Protein AF-B0VVD2-F1 (afdb_monomer_lite)

Secondary structure (DSSP, 8-state):
--SHHHHHHHHHHHHHHHHHHHHHHHHHHHHHHHHSPTT-HHHHHHHHHHTHHHHHHHHHHH-SS--SSHHHHHHHHHHHHGGGG--

Radius of gyration: 17.6 Å; chains: 1; bounding box: 54×41×27 Å

Sequence (87 aa):
MKKLSIGLIIMLSLFGCTDSKAKNQEKFLTHIHNNTPEPYKECMVMYIKNHWDDVWKTYDSEKVREARGETDIVNFMIERFLPECKK

Structure (mmCIF, N/CA/C/O backbone):
data_AF-B0VVD2-F1
#
_entry.id   AF-B0VVD2-F1
#
loop_
_atom_site.group_PDB
_atom_site.id
_atom_site.type_symbol
_atom_site.label_atom_id
_atom_site.label_alt_id
_atom_site.label_comp_id
_atom_site.label_asym_id
_atom_site.label_entity_id
_atom_site.label_seq_id
_atom_site.pdbx_PDB_ins_code
_atom_site.Cartn_x
_atom_site.Cartn_y
_atom_site.Cartn_z
_atom_site.occupancy
_atom_site.B_iso_or_equiv
_atom_site.auth_seq_id
_atom_site.auth_comp_id
_atom_site.auth_asym_id
_atom_site.auth_atom_id
_atom_site.pdbx_PDB_model_num
ATOM 1 N N . MET A 1 1 ? 38.407 -32.163 11.027 1.00 42.91 1 MET A N 1
ATOM 2 C CA . MET A 1 1 ? 37.479 -31.110 11.504 1.00 42.91 1 MET A CA 1
ATOM 3 C C . MET A 1 1 ? 37.482 -29.920 10.536 1.00 42.91 1 MET A C 1
ATOM 5 O O . MET A 1 1 ? 38.139 -28.929 10.799 1.00 42.91 1 MET A O 1
ATOM 9 N N . LYS A 1 2 ? 36.831 -30.023 9.368 1.00 46.38 2 LYS A N 1
ATOM 10 C CA . LYS A 1 2 ? 36.739 -28.932 8.367 1.00 46.38 2 LYS A CA 1
ATOM 11 C C . LYS A 1 2 ? 35.447 -29.071 7.547 1.00 46.38 2 LYS A C 1
ATOM 13 O O . LYS A 1 2 ? 35.493 -29.263 6.343 1.00 46.38 2 LYS A O 1
ATOM 18 N N . LYS A 1 3 ? 34.288 -29.094 8.208 1.00 49.22 3 LYS A N 1
ATOM 19 C CA . LYS A 1 3 ? 32.971 -28.994 7.538 1.00 49.22 3 LYS A CA 1
ATOM 20 C C . LYS A 1 3 ? 31.951 -28.139 8.306 1.00 49.22 3 LYS A C 1
ATOM 22 O O . LYS A 1 3 ? 30.916 -27.811 7.745 1.00 49.22 3 LYS A O 1
ATOM 27 N N . LEU A 1 4 ? 32.254 -27.725 9.543 1.00 49.72 4 LEU A N 1
ATOM 28 C CA . LEU A 1 4 ? 31.322 -26.955 10.378 1.00 49.72 4 LEU A CA 1
ATOM 29 C C . LEU A 1 4 ? 31.211 -25.465 10.003 1.00 49.72 4 LEU A C 1
ATOM 31 O O . LEU A 1 4 ? 30.177 -24.862 10.256 1.00 49.72 4 LEU A O 1
ATOM 35 N N . SER A 1 5 ? 32.228 -24.863 9.378 1.00 56.25 5 SER A N 1
ATOM 36 C CA . SER A 1 5 ? 32.243 -23.403 9.170 1.00 56.25 5 SER A CA 1
ATOM 37 C C . SER A 1 5 ? 31.455 -22.916 7.951 1.00 56.25 5 SER A C 1
ATOM 39 O O . SER A 1 5 ? 31.024 -21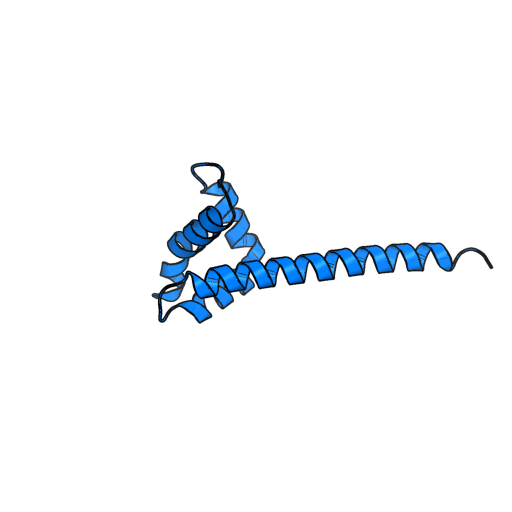.772 7.942 1.00 56.25 5 SER A O 1
ATOM 41 N N . ILE A 1 6 ? 31.232 -23.753 6.930 1.00 55.94 6 ILE A N 1
ATOM 42 C CA . ILE A 1 6 ? 30.546 -23.311 5.700 1.00 55.94 6 ILE A CA 1
ATOM 43 C C . ILE A 1 6 ? 29.026 -23.238 5.916 1.00 55.94 6 ILE A C 1
ATOM 45 O O . ILE A 1 6 ? 28.394 -22.275 5.494 1.00 55.94 6 ILE A O 1
ATOM 49 N N . GLY A 1 7 ? 28.443 -24.200 6.641 1.00 53.72 7 GLY A N 1
ATOM 50 C CA . GLY A 1 7 ? 27.006 -24.197 6.945 1.00 53.72 7 GLY A CA 1
ATOM 51 C C . GLY A 1 7 ? 26.574 -23.025 7.834 1.00 53.72 7 GLY A C 1
ATOM 52 O O . GLY A 1 7 ? 25.494 -22.473 7.641 1.00 53.72 7 GLY A O 1
ATOM 53 N N . LEU A 1 8 ? 27.437 -22.594 8.762 1.00 52.91 8 LEU A N 1
ATOM 54 C CA . LEU A 1 8 ? 27.142 -21.485 9.674 1.00 52.91 8 LEU A CA 1
ATOM 55 C C . LEU A 1 8 ? 27.118 -20.123 8.956 1.00 52.91 8 LEU A C 1
ATOM 57 O O . LEU A 1 8 ? 26.278 -19.280 9.259 1.00 52.91 8 LEU A O 1
ATOM 61 N N . ILE A 1 9 ? 28.007 -19.923 7.975 1.00 56.94 9 ILE A N 1
ATOM 62 C CA . ILE A 1 9 ? 28.080 -18.684 7.181 1.00 56.94 9 ILE A CA 1
ATOM 63 C C . ILE A 1 9 ? 26.861 -18.557 6.252 1.00 56.94 9 ILE A C 1
ATOM 65 O O . ILE A 1 9 ? 26.333 -17.460 6.091 1.00 56.94 9 ILE A O 1
ATOM 69 N N . ILE A 1 10 ? 26.378 -19.673 5.692 1.00 55.53 10 ILE A N 1
ATOM 70 C CA . ILE A 1 10 ? 25.178 -19.698 4.835 1.00 55.53 10 ILE A CA 1
ATOM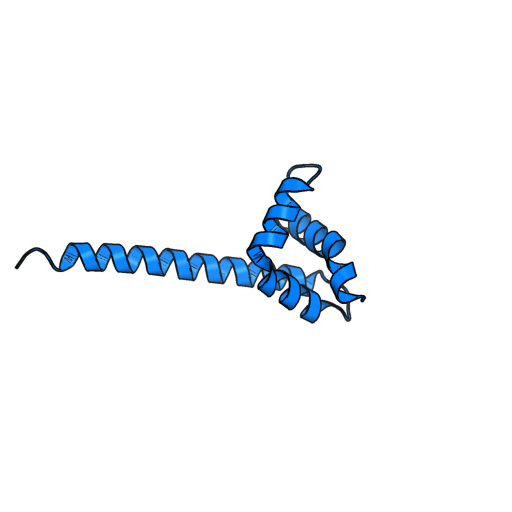 71 C C . ILE A 1 10 ? 23.900 -19.437 5.648 1.00 55.53 10 ILE A C 1
ATOM 73 O O . ILE A 1 10 ? 22.998 -18.759 5.170 1.00 55.53 10 ILE A O 1
ATOM 77 N N . MET A 1 11 ? 23.816 -19.929 6.887 1.00 55.12 11 MET A N 1
ATOM 78 C CA . MET A 1 11 ? 22.683 -19.621 7.766 1.00 55.12 11 MET A CA 1
ATOM 79 C C . MET A 1 11 ? 22.641 -18.130 8.134 1.00 55.12 11 MET A C 1
ATOM 81 O O . MET A 1 11 ? 21.604 -17.493 7.982 1.00 55.12 11 MET A O 1
ATOM 85 N N . LEU A 1 12 ? 23.768 -17.541 8.554 1.00 54.69 12 LEU A N 1
ATOM 86 C CA . LEU A 1 12 ? 23.825 -16.132 8.974 1.00 54.69 12 LEU A CA 1
ATOM 87 C C . LEU A 1 12 ? 23.483 -15.140 7.848 1.00 54.69 12 LEU A C 1
ATOM 89 O O . LEU A 1 12 ? 22.869 -14.107 8.119 1.00 54.69 12 LEU A O 1
ATOM 93 N N . SER A 1 13 ? 23.827 -15.443 6.592 1.00 57.41 13 SER A N 1
ATOM 94 C CA . SER A 1 13 ? 23.476 -14.581 5.455 1.00 57.41 13 SER A CA 1
ATOM 95 C C . SER A 1 13 ? 21.975 -14.591 5.143 1.00 57.41 13 SER A C 1
ATOM 97 O O . SER A 1 13 ? 21.416 -13.549 4.799 1.00 57.41 13 SER A O 1
ATOM 99 N N . LEU A 1 14 ? 21.301 -15.731 5.321 1.00 54.03 14 LEU A N 1
ATOM 100 C CA . LEU A 1 14 ? 19.853 -15.854 5.125 1.00 54.03 14 LEU A CA 1
ATOM 101 C C . LEU A 1 14 ? 19.057 -15.132 6.224 1.00 54.03 14 LEU A C 1
ATOM 103 O O . LEU A 1 14 ? 18.050 -14.482 5.924 1.00 54.03 14 LEU A O 1
ATOM 107 N N . PHE A 1 15 ? 19.528 -15.184 7.476 1.00 57.19 15 PHE A N 1
ATOM 108 C CA . PHE A 1 15 ? 18.909 -14.443 8.580 1.00 57.19 15 PHE A CA 1
ATOM 109 C C . PHE A 1 15 ? 19.044 -12.924 8.390 1.00 57.19 15 PHE A C 1
ATOM 111 O O . PHE A 1 15 ? 18.040 -12.216 8.446 1.00 57.19 15 PHE A O 1
ATOM 118 N N . GLY A 1 16 ? 20.229 -12.425 8.011 1.00 60.38 16 GLY A N 1
ATOM 119 C CA . GLY A 1 16 ? 20.442 -10.989 7.778 1.00 60.38 16 GLY A CA 1
ATOM 120 C C . GLY A 1 16 ? 19.585 -10.391 6.649 1.00 60.38 16 GLY A C 1
ATOM 121 O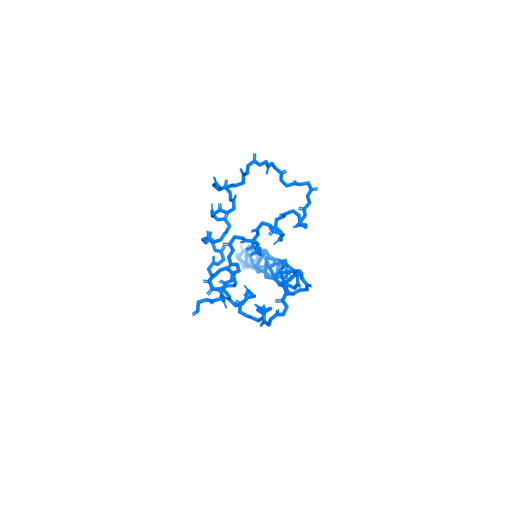 O . GLY A 1 16 ? 19.121 -9.254 6.754 1.00 60.38 16 GLY A O 1
ATOM 122 N N . CYS A 1 17 ? 19.313 -11.152 5.581 1.00 62.31 17 CYS A N 1
ATOM 123 C CA . CYS A 1 17 ? 18.387 -10.722 4.527 1.00 62.31 17 CYS A CA 1
ATOM 124 C C . CYS A 1 17 ? 16.930 -10.662 5.006 1.00 62.31 17 CYS A C 1
ATOM 126 O O . CYS A 1 17 ? 16.173 -9.803 4.552 1.00 62.31 17 CYS A O 1
ATOM 128 N N . THR A 1 18 ? 16.534 -11.566 5.901 1.00 65.62 18 THR A N 1
ATOM 129 C CA . THR A 1 18 ? 15.162 -11.642 6.420 1.00 65.62 18 THR A CA 1
ATOM 130 C C . THR A 1 18 ? 14.869 -10.466 7.353 1.00 65.62 18 THR A C 1
ATOM 132 O O . THR A 1 18 ? 13.867 -9.776 7.163 1.00 65.62 18 THR A O 1
ATOM 135 N N . ASP A 1 19 ? 15.792 -10.151 8.265 1.00 67.12 19 ASP A N 1
ATOM 136 C CA . ASP A 1 19 ? 15.656 -9.022 9.196 1.00 67.12 19 ASP A CA 1
ATOM 137 C C . ASP A 1 19 ? 15.614 -7.669 8.467 1.00 67.12 19 ASP A C 1
ATOM 139 O O . ASP A 1 19 ? 14.820 -6.784 8.793 1.00 67.12 19 ASP A O 1
ATOM 143 N N . SER A 1 20 ? 16.438 -7.510 7.425 1.00 69.38 20 SER A N 1
ATOM 144 C CA . SER A 1 20 ? 16.443 -6.298 6.599 1.00 69.38 20 SER A CA 1
ATOM 145 C C . SER A 1 20 ? 15.117 -6.100 5.854 1.00 69.38 20 SER A C 1
ATOM 147 O O . SER A 1 20 ? 14.592 -4.985 5.814 1.00 69.38 20 SER A O 1
ATOM 149 N N . LYS A 1 21 ? 14.541 -7.178 5.305 1.00 75.56 21 LYS A N 1
ATOM 150 C CA . LYS A 1 21 ? 13.234 -7.135 4.633 1.00 75.56 21 LYS A CA 1
ATOM 151 C C . LYS A 1 21 ? 12.115 -6.750 5.597 1.00 75.56 21 LYS A C 1
ATOM 153 O O . LYS A 1 21 ? 11.344 -5.849 5.273 1.00 75.56 21 LYS A O 1
ATOM 158 N N . ALA A 1 22 ? 12.070 -7.367 6.779 1.00 79.00 22 ALA A N 1
ATOM 159 C CA . ALA A 1 22 ? 11.067 -7.063 7.798 1.00 79.00 22 ALA A CA 1
ATOM 160 C C . ALA A 1 22 ? 11.111 -5.582 8.212 1.00 79.00 22 ALA A C 1
ATOM 162 O O . ALA A 1 22 ? 10.087 -4.901 8.209 1.00 79.00 22 ALA A O 1
ATOM 163 N N . LYS A 1 23 ? 12.312 -5.041 8.447 1.00 84.06 23 LYS A N 1
ATOM 164 C CA . LYS A 1 23 ? 12.494 -3.627 8.802 1.00 84.06 23 LYS A CA 1
ATOM 165 C C . LYS A 1 23 ? 12.034 -2.665 7.700 1.00 84.06 23 LYS A C 1
ATOM 167 O O . LYS A 1 23 ? 11.448 -1.622 7.990 1.00 84.06 23 LYS A O 1
ATOM 172 N N . ASN A 1 24 ? 12.294 -2.994 6.434 1.00 86.31 24 ASN A N 1
ATOM 173 C CA . ASN A 1 24 ? 11.845 -2.174 5.305 1.00 86.31 24 ASN A CA 1
ATOM 174 C C . ASN A 1 24 ? 10.320 -2.219 5.146 1.00 86.31 24 ASN A C 1
ATOM 176 O O . ASN A 1 24 ? 9.702 -1.185 4.895 1.00 86.31 24 ASN A O 1
ATOM 180 N N . GLN A 1 25 ? 9.714 -3.390 5.353 1.00 91.56 25 GLN A N 1
ATOM 181 C CA . GLN A 1 25 ? 8.263 -3.549 5.356 1.00 91.56 25 GLN A CA 1
ATOM 182 C C . GLN A 1 25 ? 7.611 -2.721 6.470 1.00 91.56 25 GLN A C 1
ATO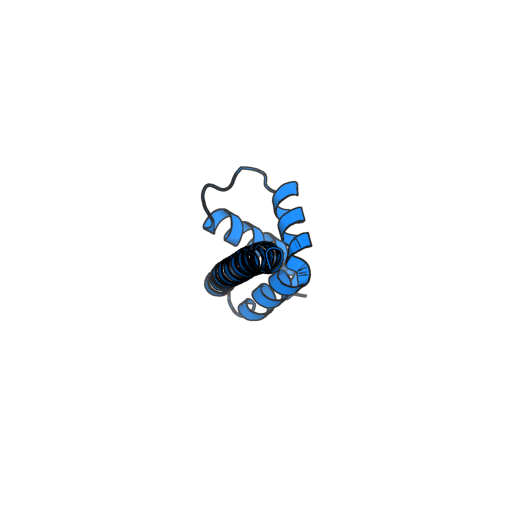M 184 O O . GLN A 1 25 ? 6.668 -1.983 6.202 1.00 91.56 25 GLN A O 1
ATOM 189 N N . GLU A 1 26 ? 8.131 -2.767 7.697 1.00 94.06 26 GLU A N 1
ATOM 190 C CA . GLU A 1 26 ? 7.612 -1.960 8.811 1.00 94.06 26 GLU A CA 1
ATOM 191 C C . GLU A 1 26 ? 7.703 -0.454 8.543 1.00 94.06 26 GLU A C 1
ATOM 193 O O . GLU A 1 26 ? 6.750 0.289 8.798 1.00 94.06 26 GLU A O 1
ATOM 198 N N . LYS A 1 27 ? 8.823 0.008 7.974 1.00 94.56 27 LYS A N 1
ATOM 199 C CA . LYS A 1 27 ? 8.987 1.415 7.590 1.00 94.56 27 LYS A CA 1
ATOM 200 C C . LYS A 1 27 ? 7.957 1.837 6.538 1.00 94.56 27 LYS A C 1
ATOM 202 O O . LYS A 1 27 ? 7.332 2.885 6.685 1.00 94.56 27 LYS A O 1
ATOM 207 N N . PHE A 1 28 ? 7.737 1.008 5.519 1.00 95.75 28 PHE A N 1
ATOM 208 C CA . PHE A 1 28 ? 6.725 1.268 4.497 1.00 95.75 28 PHE A CA 1
ATOM 209 C C . PHE A 1 28 ? 5.310 1.314 5.093 1.00 95.75 28 PHE A C 1
ATOM 211 O O . PHE A 1 28 ? 4.557 2.252 4.836 1.00 95.75 28 PHE A O 1
ATOM 218 N N . LEU A 1 29 ? 4.967 0.360 5.965 1.00 97.56 29 LEU A N 1
ATOM 219 C CA . LEU A 1 29 ? 3.680 0.336 6.670 1.00 97.56 29 LEU A CA 1
ATOM 220 C C . LEU A 1 29 ? 3.482 1.568 7.568 1.00 97.56 29 LEU A C 1
ATOM 222 O O . LEU A 1 29 ? 2.372 2.085 7.664 1.00 97.56 29 LEU A O 1
ATOM 226 N N . THR A 1 30 ? 4.552 2.093 8.168 1.00 97.94 30 THR A N 1
ATOM 227 C CA . THR A 1 30 ? 4.508 3.346 8.941 1.00 97.94 30 THR A CA 1
ATOM 228 C C . THR A 1 30 ? 4.145 4.532 8.047 1.00 97.94 30 THR A C 1
ATOM 230 O O . THR A 1 30 ? 3.373 5.406 8.436 1.00 97.94 30 THR A O 1
ATOM 233 N N . HIS A 1 31 ? 4.663 4.569 6.821 1.00 97.88 31 HIS A N 1
ATOM 234 C CA . HIS A 1 31 ? 4.314 5.619 5.869 1.00 97.88 31 HIS A CA 1
ATOM 235 C C . HIS A 1 31 ? 2.875 5.485 5.363 1.00 97.88 31 HIS A C 1
ATOM 237 O O . HIS A 1 31 ? 2.199 6.504 5.240 1.00 97.88 31 HIS A O 1
ATOM 243 N N . ILE A 1 32 ? 2.373 4.264 5.155 1.00 98.25 32 ILE A N 1
ATOM 244 C CA . ILE A 1 32 ? 0.943 4.035 4.901 1.00 98.25 32 ILE A CA 1
ATOM 245 C C . ILE A 1 32 ? 0.106 4.600 6.052 1.00 98.25 32 ILE A C 1
ATOM 247 O O . ILE A 1 32 ? -0.819 5.368 5.799 1.00 98.25 32 ILE A O 1
ATOM 251 N N . HIS A 1 33 ? 0.441 4.274 7.306 1.00 98.31 33 HIS A N 1
ATOM 252 C CA . HIS A 1 33 ? -0.282 4.760 8.488 1.00 98.31 33 HIS A CA 1
ATOM 253 C C . HIS A 1 33 ? -0.348 6.288 8.532 1.00 98.31 33 HIS A C 1
ATOM 255 O O . HIS A 1 33 ? -1.430 6.867 8.606 1.00 98.31 33 HIS A O 1
ATOM 261 N N . ASN A 1 34 ? 0.809 6.940 8.399 1.00 97.81 34 ASN A N 1
ATOM 262 C CA . ASN A 1 34 ? 0.928 8.392 8.513 1.00 97.81 34 ASN A CA 1
ATOM 263 C C . ASN A 1 34 ? 0.199 9.155 7.398 1.00 97.81 34 ASN A C 1
ATOM 265 O O . ASN A 1 34 ? -0.258 10.271 7.637 1.00 97.81 34 ASN A O 1
ATOM 269 N N . ASN A 1 35 ? 0.101 8.580 6.194 1.00 97.81 35 ASN A N 1
ATOM 270 C CA . ASN A 1 35 ? -0.529 9.231 5.040 1.00 97.81 35 ASN A CA 1
ATOM 271 C C . ASN A 1 35 ? -1.994 8.813 4.836 1.00 97.81 35 ASN A C 1
ATOM 273 O O . ASN A 1 35 ? -2.712 9.448 4.065 1.00 97.81 35 ASN A O 1
ATOM 277 N N . THR A 1 36 ? -2.461 7.765 5.517 1.00 97.81 36 THR A N 1
ATOM 278 C CA . THR A 1 36 ? -3.861 7.342 5.445 1.00 97.81 36 THR A CA 1
ATOM 279 C C . THR A 1 36 ? -4.743 8.310 6.248 1.00 97.81 36 THR A C 1
ATOM 281 O O . THR A 1 36 ? -4.412 8.638 7.391 1.00 97.81 36 THR A O 1
ATOM 284 N N . PRO A 1 37 ? -5.887 8.766 5.706 1.00 96.00 37 PRO A N 1
ATOM 285 C CA . PRO A 1 37 ? -6.821 9.597 6.458 1.00 96.00 37 PRO A CA 1
ATOM 286 C C . PRO A 1 37 ? -7.501 8.818 7.593 1.00 96.00 37 PRO A C 1
ATOM 288 O O . PRO A 1 37 ? -7.837 7.639 7.457 1.00 96.00 37 PRO A O 1
ATOM 291 N N . GLU A 1 38 ? -7.776 9.504 8.702 1.00 95.75 38 GLU A N 1
ATOM 292 C CA . GLU A 1 38 ? -8.651 8.970 9.751 1.00 95.75 38 GLU A CA 1
ATOM 293 C C . GLU A 1 38 ? -10.071 8.713 9.205 1.00 95.75 38 GLU A C 1
ATOM 295 O O . GLU A 1 38 ? -10.530 9.457 8.330 1.00 95.75 38 GLU A O 1
ATOM 300 N N . PRO A 1 39 ? -10.800 7.700 9.712 1.00 96.62 39 PRO A N 1
ATOM 301 C CA . PRO A 1 39 ? -10.423 6.743 10.764 1.00 96.62 39 PRO A CA 1
ATOM 302 C C . PRO A 1 39 ? -9.738 5.459 10.243 1.00 96.62 39 PRO A C 1
ATOM 304 O O . PRO A 1 39 ? -9.702 4.445 10.935 1.00 96.62 39 PRO A O 1
ATOM 307 N N . TYR A 1 40 ? -9.236 5.443 9.004 1.00 97.88 40 TYR A N 1
ATOM 308 C CA . TYR A 1 40 ? -8.912 4.193 8.297 1.00 97.88 40 TYR A CA 1
ATOM 309 C C . TYR A 1 40 ? -7.471 3.700 8.476 1.00 97.88 40 TYR A C 1
ATOM 311 O O . TYR A 1 40 ? -7.100 2.691 7.875 1.00 97.88 40 TYR A O 1
ATOM 319 N N . LYS A 1 41 ? -6.649 4.384 9.280 1.00 97.88 41 LYS A N 1
ATOM 320 C CA . LYS A 1 41 ? -5.205 4.114 9.390 1.00 97.88 41 LYS A CA 1
ATOM 321 C C . LYS A 1 41 ? -4.883 2.669 9.752 1.00 97.88 41 LYS A C 1
ATOM 323 O O . LYS A 1 41 ? -4.150 2.005 9.022 1.00 97.88 41 LYS A O 1
ATOM 328 N N . GLU A 1 42 ? -5.466 2.172 10.840 1.00 97.69 42 GLU A N 1
ATOM 329 C CA . GLU A 1 42 ? -5.195 0.811 11.319 1.00 97.69 42 GLU A CA 1
ATOM 330 C C . GLU A 1 42 ? -5.701 -0.250 10.340 1.00 97.69 42 GLU A C 1
ATOM 332 O O . GLU A 1 42 ? -5.013 -1.238 10.079 1.00 97.69 42 GLU A O 1
ATOM 337 N N . CYS A 1 43 ? -6.868 -0.019 9.729 1.00 98.06 43 CYS A N 1
ATOM 338 C CA . CYS A 1 43 ? -7.381 -0.915 8.699 1.00 98.06 43 CYS A CA 1
ATOM 339 C C . CYS A 1 43 ? -6.433 -0.985 7.498 1.00 98.06 43 CYS A C 1
ATOM 341 O O . CYS A 1 43 ? -6.102 -2.081 7.056 1.00 98.06 43 CYS A O 1
ATOM 343 N N . MET A 1 44 ? -5.943 0.157 7.005 1.00 98.25 44 MET A N 1
ATOM 344 C CA . MET A 1 44 ? -5.042 0.200 5.852 1.00 98.25 44 MET A CA 1
ATOM 345 C C . MET A 1 44 ? -3.731 -0.536 6.114 1.00 98.25 44 MET A C 1
ATOM 347 O O . MET A 1 44 ? -3.297 -1.337 5.284 1.00 98.25 44 MET A O 1
ATOM 351 N N . VAL A 1 45 ? -3.116 -0.311 7.280 1.00 98.19 45 VAL A N 1
ATOM 352 C CA . VAL A 1 45 ? -1.898 -1.028 7.680 1.00 98.19 45 VAL A CA 1
ATOM 353 C C . VAL A 1 45 ? -2.156 -2.530 7.745 1.00 98.19 45 VAL A C 1
ATOM 355 O O . VAL A 1 45 ? -1.381 -3.310 7.190 1.00 98.19 45 VAL A O 1
ATOM 358 N N . MET A 1 46 ? -3.249 -2.943 8.389 1.00 98.06 46 MET A N 1
ATOM 359 C CA . MET A 1 46 ? -3.590 -4.355 8.540 1.00 98.06 46 MET A CA 1
ATOM 360 C C . MET A 1 46 ? -3.905 -5.018 7.195 1.00 98.06 46 MET A C 1
ATOM 362 O O . MET A 1 46 ? -3.428 -6.121 6.934 1.00 98.06 46 MET A O 1
ATOM 366 N N . TYR A 1 47 ? -4.646 -4.340 6.318 1.00 97.69 47 TYR A N 1
ATOM 367 C CA . TYR A 1 47 ? -4.985 -4.840 4.991 1.00 97.69 47 TYR A CA 1
ATOM 368 C C . TYR A 1 47 ? -3.728 -5.068 4.148 1.00 97.69 47 TYR A C 1
ATOM 370 O O . TYR A 1 47 ? -3.519 -6.180 3.664 1.00 97.69 47 TYR A O 1
ATOM 378 N N . ILE A 1 48 ? -2.858 -4.056 4.035 1.00 97.56 48 ILE A N 1
ATOM 379 C CA . ILE A 1 48 ? -1.608 -4.146 3.262 1.00 97.56 48 ILE A CA 1
ATOM 380 C C . ILE A 1 48 ? -0.671 -5.199 3.851 1.00 97.56 48 ILE A C 1
ATOM 382 O O . ILE A 1 48 ? -0.051 -5.952 3.106 1.00 97.56 48 ILE A O 1
ATOM 386 N N . LYS A 1 49 ? -0.574 -5.294 5.181 1.00 96.94 49 LYS A N 1
ATOM 387 C CA . LYS A 1 49 ? 0.253 -6.312 5.839 1.00 96.94 49 LYS A CA 1
ATOM 388 C C . LYS A 1 49 ? -0.235 -7.733 5.539 1.00 96.94 49 LYS A C 1
ATOM 390 O O . LYS A 1 49 ? 0.592 -8.600 5.273 1.00 96.94 49 LYS A O 1
ATOM 395 N N . ASN A 1 50 ? -1.547 -7.965 5.573 1.00 97.19 50 ASN A N 1
ATOM 396 C CA . ASN A 1 50 ? -2.134 -9.292 5.361 1.00 97.19 50 ASN A CA 1
ATOM 397 C C . ASN A 1 50 ? -2.150 -9.717 3.885 1.00 97.19 50 ASN A C 1
ATOM 399 O O . ASN A 1 50 ? -2.149 -10.912 3.607 1.00 97.19 50 ASN A O 1
ATOM 403 N N . HIS A 1 51 ? -2.131 -8.759 2.956 1.00 96.94 51 HIS A N 1
ATOM 404 C CA . HIS A 1 51 ? -2.196 -9.000 1.509 1.00 96.94 51 HIS A CA 1
ATOM 405 C C . HIS A 1 51 ? -0.931 -8.516 0.791 1.00 96.94 51 HIS A C 1
ATOM 407 O O . HIS A 1 51 ? -1.004 -8.064 -0.349 1.00 96.94 51 HIS A O 1
ATOM 413 N N . TRP A 1 52 ? 0.224 -8.572 1.465 1.00 94.56 52 TRP A N 1
ATOM 414 C CA . TRP A 1 52 ? 1.470 -7.936 1.022 1.00 94.56 52 TRP A CA 1
ATOM 415 C C . TRP A 1 52 ? 1.820 -8.238 -0.441 1.00 94.56 52 TRP A C 1
ATOM 417 O O . TRP A 1 52 ? 1.999 -7.319 -1.237 1.00 94.56 52 TRP A O 1
ATOM 427 N N . ASP A 1 53 ? 1.861 -9.513 -0.822 1.00 95.12 53 ASP A N 1
ATOM 428 C CA . ASP A 1 53 ? 2.242 -9.903 -2.182 1.00 95.12 53 ASP A CA 1
ATOM 429 C C . ASP A 1 53 ? 1.201 -9.464 -3.230 1.00 95.12 53 ASP A C 1
ATOM 431 O O . ASP A 1 53 ? 1.559 -9.015 -4.321 1.00 95.12 53 ASP A O 1
ATOM 435 N N . ASP A 1 54 ? -0.088 -9.520 -2.888 1.00 96.94 54 ASP A N 1
ATOM 436 C CA . ASP A 1 54 ? -1.181 -9.161 -3.795 1.00 96.94 54 ASP A CA 1
ATOM 437 C C . ASP A 1 54 ? -1.252 -7.651 -4.049 1.00 96.94 54 ASP A C 1
ATOM 439 O O . ASP A 1 54 ? -1.476 -7.221 -5.187 1.00 96.94 54 ASP A O 1
ATOM 443 N N . VAL A 1 55 ? -1.028 -6.824 -3.022 1.00 96.12 55 VAL A N 1
ATOM 444 C CA . VAL A 1 55 ? -1.034 -5.362 -3.186 1.00 96.12 55 VAL A CA 1
ATOM 445 C C . VAL A 1 55 ? 0.154 -4.887 -4.022 1.00 96.12 55 VAL A C 1
ATOM 447 O O . VAL A 1 55 ? -0.014 -4.003 -4.862 1.00 96.12 55 VAL A O 1
ATOM 450 N N . TRP A 1 56 ? 1.327 -5.517 -3.879 1.00 95.88 56 TRP A N 1
ATOM 451 C CA . TRP A 1 56 ? 2.493 -5.228 -4.723 1.00 95.88 56 TRP A CA 1
ATOM 452 C C . TRP A 1 56 ? 2.289 -5.684 -6.166 1.00 95.88 56 TRP A C 1
ATOM 454 O O . TRP A 1 56 ? 2.554 -4.914 -7.087 1.00 95.88 56 TRP A O 1
ATOM 464 N N . LYS A 1 57 ? 1.721 -6.877 -6.376 1.00 96.69 57 LYS A N 1
ATOM 465 C CA . LYS A 1 57 ? 1.339 -7.344 -7.715 1.00 96.69 57 LYS A CA 1
ATOM 466 C C . LYS A 1 57 ? 0.346 -6.393 -8.386 1.00 96.69 57 LYS A C 1
ATOM 468 O O . LYS A 1 57 ? 0.470 -6.108 -9.575 1.00 96.69 57 LYS A O 1
ATOM 473 N N . THR A 1 58 ? -0.624 -5.894 -7.621 1.00 96.31 58 THR A N 1
ATOM 474 C CA . THR A 1 58 ? -1.602 -4.915 -8.106 1.00 96.31 58 THR A CA 1
ATOM 475 C C . THR A 1 58 ? -0.901 -3.630 -8.528 1.00 96.31 58 THR A C 1
ATOM 477 O O . THR A 1 58 ? -1.077 -3.205 -9.666 1.00 96.31 58 THR A O 1
ATOM 480 N N . TYR A 1 59 ? -0.051 -3.067 -7.664 1.00 95.56 59 TYR A N 1
ATOM 481 C CA . TYR A 1 59 ? 0.750 -1.883 -7.980 1.00 95.56 59 TYR A CA 1
ATOM 482 C C . TYR A 1 59 ? 1.572 -2.061 -9.261 1.00 95.56 59 TYR A C 1
ATOM 484 O O . TYR A 1 59 ? 1.503 -1.214 -10.148 1.00 95.56 59 TYR A O 1
ATOM 492 N N . ASP A 1 60 ? 2.282 -3.180 -9.415 1.00 94.75 60 ASP A N 1
ATOM 493 C CA . ASP A 1 60 ? 3.097 -3.433 -10.607 1.00 94.75 60 ASP A CA 1
ATOM 494 C C . ASP A 1 60 ? 2.264 -3.539 -11.893 1.00 94.75 60 ASP A C 1
ATOM 496 O O . ASP A 1 60 ? 2.735 -3.145 -12.960 1.00 94.75 60 ASP A O 1
ATOM 500 N N . SER A 1 61 ? 1.031 -4.048 -11.799 1.00 96.38 61 SER A N 1
ATOM 501 C CA . SER A 1 61 ? 0.131 -4.213 -12.948 1.00 96.38 61 SER A CA 1
ATOM 502 C C . SER A 1 61 ? -0.683 -2.965 -13.302 1.00 96.38 61 SER A C 1
ATOM 504 O O . SER A 1 61 ? -1.005 -2.757 -14.470 1.00 96.38 61 SER A O 1
ATOM 506 N N . GLU A 1 62 ? -1.029 -2.145 -12.309 1.00 95.88 62 GLU A N 1
ATOM 507 C CA . GLU A 1 62 ? -1.940 -1.006 -12.459 1.00 95.88 62 GLU A CA 1
ATOM 508 C C . GLU A 1 62 ? -1.202 0.346 -12.482 1.00 95.88 62 GLU A C 1
ATOM 510 O O . GLU A 1 62 ? -1.807 1.368 -12.819 1.00 95.88 62 GLU A O 1
ATOM 515 N N . LYS A 1 63 ? 0.102 0.396 -12.155 1.00 90.69 63 LYS A N 1
ATOM 516 C CA . LYS A 1 63 ? 0.876 1.641 -12.237 1.00 90.69 63 LYS A CA 1
ATOM 517 C C . LYS A 1 63 ? 0.877 2.174 -13.674 1.00 90.69 63 LYS A C 1
ATOM 519 O O . LYS A 1 63 ? 1.347 1.541 -14.613 1.00 90.69 63 LYS A O 1
ATOM 524 N N . VAL A 1 64 ? 0.378 3.395 -13.844 1.00 87.44 64 VAL A N 1
ATOM 525 C CA . VAL A 1 64 ? 0.334 4.065 -15.157 1.00 87.44 64 VAL A CA 1
ATOM 526 C C . VAL A 1 64 ? 1.696 4.669 -15.525 1.00 87.44 64 VAL A C 1
ATOM 528 O O . VAL A 1 64 ? 2.001 4.897 -16.693 1.00 87.44 64 VAL A O 1
ATOM 531 N N . ARG A 1 65 ? 2.533 4.943 -14.520 1.00 88.38 65 ARG A N 1
ATOM 532 C CA . ARG A 1 65 ? 3.888 5.476 -14.677 1.00 88.38 65 ARG A CA 1
ATOM 533 C C . ARG A 1 65 ? 4.795 4.943 -13.583 1.00 88.38 65 ARG A C 1
ATOM 535 O O . ARG A 1 65 ? 4.323 4.579 -12.509 1.00 88.38 65 ARG A O 1
ATOM 542 N N . GLU A 1 66 ? 6.099 4.990 -13.830 1.00 90.88 66 GLU A N 1
ATOM 543 C CA . GLU A 1 66 ? 7.076 4.726 -12.779 1.00 90.88 66 GLU A CA 1
ATOM 544 C C . GLU A 1 66 ? 6.956 5.755 -11.645 1.00 90.88 66 GLU A C 1
ATOM 546 O O . GLU A 1 66 ? 6.773 6.963 -11.870 1.00 90.88 66 GLU A O 1
ATOM 551 N N . ALA A 1 67 ? 7.046 5.254 -10.414 1.00 91.50 67 ALA A N 1
ATOM 552 C CA . ALA A 1 67 ? 7.065 6.081 -9.221 1.00 91.50 67 ALA A CA 1
ATOM 553 C C . ALA A 1 67 ? 8.360 6.896 -9.169 1.00 91.50 67 ALA A C 1
ATOM 555 O O . ALA A 1 67 ? 9.453 6.381 -9.399 1.00 91.50 67 ALA A O 1
ATOM 556 N N . ARG A 1 68 ? 8.244 8.181 -8.824 1.00 92.25 68 ARG A N 1
ATOM 557 C CA . ARG A 1 68 ? 9.412 9.058 -8.627 1.00 92.25 68 ARG A CA 1
ATOM 558 C C . ARG A 1 68 ? 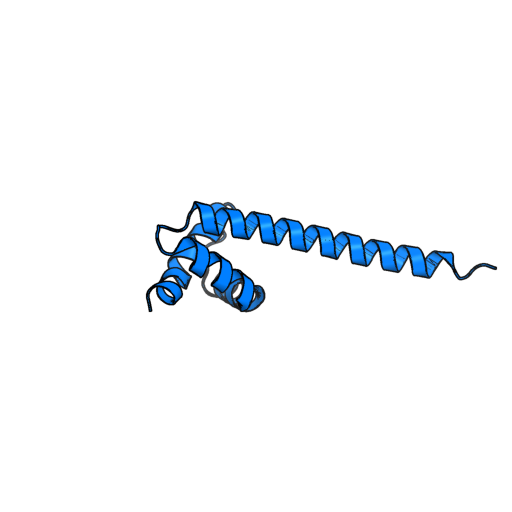10.022 8.917 -7.235 1.00 92.25 68 ARG A C 1
ATOM 560 O O . ARG A 1 68 ? 11.100 9.442 -6.977 1.00 92.25 68 ARG A O 1
ATOM 567 N N . GLY A 1 69 ? 9.325 8.224 -6.342 1.00 91.31 69 GLY A N 1
ATOM 568 C CA . GLY A 1 69 ? 9.742 7.964 -4.977 1.00 91.31 69 GLY A CA 1
ATOM 569 C C . GLY A 1 69 ? 8.684 7.169 -4.224 1.00 91.31 69 GLY A C 1
ATOM 570 O O . GLY A 1 69 ? 7.592 6.924 -4.730 1.00 91.31 69 GLY A O 1
ATOM 571 N N . GLU A 1 70 ? 9.010 6.788 -2.993 1.00 92.69 70 GLU A N 1
ATOM 572 C CA . GLU A 1 70 ? 8.145 5.965 -2.143 1.00 92.69 70 GLU A CA 1
ATOM 573 C C . GLU A 1 70 ? 6.772 6.606 -1.889 1.00 92.69 70 GLU A C 1
ATOM 575 O O . GLU A 1 70 ? 5.769 5.902 -1.877 1.00 92.69 70 GLU A O 1
ATOM 580 N N . THR A 1 71 ? 6.699 7.936 -1.774 1.00 94.19 71 THR A N 1
ATOM 581 C CA . THR A 1 71 ? 5.430 8.661 -1.599 1.00 94.19 71 THR A CA 1
ATOM 582 C C . THR A 1 71 ? 4.450 8.429 -2.752 1.00 94.19 71 THR A C 1
ATOM 584 O O . THR A 1 71 ? 3.258 8.292 -2.499 1.00 94.19 71 THR A O 1
ATOM 587 N N . ASP A 1 72 ? 4.923 8.324 -4.003 1.00 95.19 72 ASP A N 1
ATOM 588 C CA . ASP A 1 72 ? 4.053 8.011 -5.151 1.00 95.19 72 ASP A CA 1
ATOM 589 C C . ASP A 1 72 ? 3.418 6.617 -4.980 1.00 95.19 72 ASP A C 1
ATOM 591 O O . ASP A 1 72 ? 2.237 6.430 -5.268 1.00 95.19 72 ASP A O 1
ATOM 595 N N . ILE A 1 73 ? 4.190 5.651 -4.468 1.00 96.31 73 ILE A N 1
ATOM 596 C CA . ILE A 1 73 ? 3.728 4.280 -4.205 1.00 96.31 73 ILE A CA 1
ATOM 597 C C . ILE A 1 73 ? 2.738 4.271 -3.039 1.00 96.31 73 ILE A C 1
ATOM 599 O O . ILE A 1 73 ? 1.668 3.681 -3.142 1.00 96.31 73 ILE A O 1
ATOM 603 N N . VAL A 1 74 ? 3.071 4.946 -1.937 1.00 96.94 74 VAL A N 1
ATOM 604 C CA . VAL A 1 74 ? 2.206 5.072 -0.754 1.00 96.94 74 VAL A CA 1
ATOM 605 C C . VAL A 1 74 ? 0.857 5.679 -1.136 1.00 96.94 74 VAL A C 1
ATOM 607 O O . VAL A 1 74 ? -0.177 5.122 -0.775 1.00 96.94 74 VAL A O 1
ATOM 610 N N . ASN A 1 75 ? 0.856 6.762 -1.916 1.00 96.75 75 ASN A N 1
ATOM 611 C CA . ASN A 1 75 ? -0.374 7.400 -2.380 1.00 96.75 75 ASN A CA 1
ATOM 612 C C . ASN A 1 75 ? -1.199 6.457 -3.258 1.00 96.75 75 ASN A C 1
ATOM 614 O O . ASN A 1 75 ? -2.394 6.316 -3.015 1.00 96.75 75 ASN A O 1
ATOM 618 N N . PHE A 1 76 ? -0.564 5.749 -4.201 1.00 97.19 76 PHE A N 1
ATOM 619 C CA . PHE A 1 76 ? -1.245 4.732 -5.003 1.00 97.19 76 PHE A CA 1
ATOM 620 C C . PHE A 1 76 ? -1.908 3.671 -4.116 1.00 97.19 76 PHE A C 1
ATOM 622 O O . PHE A 1 76 ? -3.092 3.386 -4.274 1.00 97.19 76 PHE A O 1
ATOM 629 N N . MET A 1 77 ? -1.164 3.099 -3.164 1.00 97.31 77 MET A N 1
ATOM 630 C CA . MET A 1 77 ? -1.671 2.040 -2.286 1.00 97.31 77 MET A CA 1
ATOM 631 C C . MET A 1 77 ? -2.866 2.527 -1.461 1.00 97.31 77 MET A C 1
ATOM 633 O O . MET A 1 77 ? -3.864 1.817 -1.338 1.00 97.31 77 MET A O 1
ATOM 637 N N . ILE A 1 78 ? -2.791 3.747 -0.921 1.00 97.56 78 ILE A N 1
ATOM 638 C CA . ILE A 1 78 ? -3.888 4.344 -0.157 1.00 97.56 78 ILE A CA 1
ATOM 639 C C . ILE A 1 78 ? -5.095 4.565 -1.061 1.00 97.56 78 ILE A C 1
ATOM 641 O O . ILE A 1 78 ? -6.165 4.049 -0.766 1.00 97.56 78 ILE A O 1
ATOM 645 N N . GLU A 1 79 ? -4.947 5.272 -2.178 1.00 96.69 79 GLU A N 1
ATOM 646 C CA . GLU A 1 79 ? -6.057 5.542 -3.099 1.00 96.69 79 GLU A CA 1
ATOM 647 C C . GLU A 1 79 ? -6.735 4.253 -3.576 1.00 96.69 79 GLU A C 1
ATOM 649 O O . GLU A 1 79 ? -7.965 4.166 -3.615 1.00 96.69 79 GLU A O 1
ATOM 654 N N . ARG A 1 80 ? -5.933 3.229 -3.881 1.00 97.12 80 ARG A N 1
ATOM 655 C CA . ARG A 1 80 ? -6.409 1.974 -4.454 1.00 97.12 80 ARG A CA 1
ATOM 656 C C . ARG A 1 80 ? -7.116 1.063 -3.456 1.00 97.12 80 ARG A C 1
ATOM 658 O O . ARG A 1 80 ? -8.082 0.398 -3.841 1.00 97.12 80 ARG A O 1
ATOM 665 N N . PHE A 1 81 ? -6.633 0.998 -2.214 1.00 97.69 81 PHE A N 1
ATOM 666 C CA . PHE A 1 81 ? -7.107 0.030 -1.217 1.00 97.69 81 PHE A CA 1
ATOM 667 C C . PHE A 1 81 ? -7.915 0.647 -0.074 1.00 97.69 81 PHE A C 1
ATOM 669 O O . PHE A 1 81 ? -8.609 -0.084 0.627 1.00 97.69 81 PHE A O 1
ATOM 676 N N . LEU A 1 82 ? -7.952 1.975 0.071 1.00 97.44 82 LEU A N 1
ATOM 677 C CA . LEU A 1 82 ? -8.830 2.641 1.038 1.00 97.44 82 LEU A CA 1
ATOM 678 C C . LEU A 1 82 ? -10.314 2.243 0.916 1.00 97.44 82 LEU A C 1
ATOM 680 O O . LEU A 1 82 ? -10.969 2.151 1.956 1.00 97.44 82 LEU A O 1
ATOM 684 N N . PRO A 1 83 ? -10.879 1.973 -0.282 1.00 97.19 83 PRO A N 1
ATOM 685 C CA . PRO A 1 83 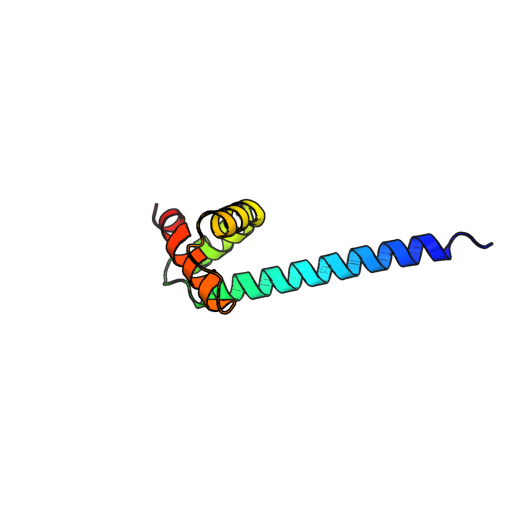? -12.239 1.449 -0.393 1.00 97.19 83 PRO A CA 1
ATOM 686 C C . PRO A 1 83 ? -12.472 0.133 0.359 1.00 97.19 83 PRO A C 1
ATOM 688 O O . PRO A 1 83 ? -13.576 -0.073 0.846 1.00 97.19 83 PRO A O 1
ATOM 691 N N . GLU A 1 84 ? -11.460 -0.727 0.514 1.00 96.50 84 GLU A N 1
ATOM 692 C CA . GLU A 1 84 ? -11.573 -1.983 1.277 1.00 96.50 84 GLU A CA 1
ATOM 693 C C . GLU A 1 84 ? -11.782 -1.735 2.776 1.00 96.50 84 GLU A C 1
ATOM 695 O O . GLU A 1 84 ? -12.412 -2.540 3.452 1.00 96.50 84 GLU A O 1
ATOM 700 N N . CYS A 1 85 ? -11.327 -0.585 3.278 1.00 95.44 85 CYS A N 1
ATOM 701 C CA . CYS A 1 85 ? -11.503 -0.155 4.664 1.00 95.44 85 CYS A CA 1
ATOM 702 C C . CYS A 1 85 ? -12.771 0.667 4.918 1.00 95.44 85 CYS A C 1
ATOM 704 O O . CYS A 1 85 ? -13.067 0.996 6.066 1.00 95.44 85 CYS A O 1
ATOM 706 N N . LYS A 1 86 ? -13.491 1.045 3.857 1.00 92.56 86 LYS A N 1
ATOM 707 C CA . LYS A 1 86 ? -14.744 1.815 3.922 1.00 92.56 86 LYS A CA 1
ATOM 708 C C . LYS A 1 86 ? -15.997 0.943 3.807 1.00 92.56 86 LYS A C 1
ATOM 710 O O . LYS A 1 86 ? -17.096 1.484 3.916 1.00 92.56 86 LYS A O 1
ATOM 715 N N . LYS A 1 87 ? -15.824 -0.344 3.503 1.00 78.38 87 LYS A N 1
ATOM 716 C CA . LYS A 1 87 ? -16.898 -1.343 3.448 1.00 78.38 87 LYS A CA 1
ATOM 717 C C . LYS A 1 87 ? -17.397 -1.658 4.852 1.00 78.38 87 LYS A C 1
ATOM 719 O O . LYS A 1 87 ? -18.627 -1.836 4.977 1.00 78.38 87 LYS A O 1
#

pLDDT: mean 85.83, std 17.04, range [42.91, 98.31]

Organism: Acinetobacter baumannii (strain SDF) (NCBI:txid509170)

Foldseek 3Di:
DPDPPPVVVVVVVVVVVVVVVVVVLVVLLVLLLVPADPPQNVVLSVVCVVCVVVLVVCCVVVPPDDDPDSVSVSVCSRVVCVVVSVD